Protein AF-A0A1B7WZT3-F1 (afdb_monomer_lite)

Foldseek 3Di:
DDPPDDPDDDPPVNVVVVLVPDDPVVVVVVVVVVVVVVVVVCVVVDDDDPVNVVVVVVVVVCVVVVVDDDPVNVVVVVD

Radius of gyration: 25.86 Å; chains: 1; bounding box: 40×31×66 Å

Structure (mmCIF, N/CA/C/O backbone):
data_AF-A0A1B7WZT3-F1
#
_entry.id   AF-A0A1B7WZT3-F1
#
loop_
_atom_site.group_PDB
_atom_site.id
_atom_site.type_symbol
_atom_site.label_atom_id
_atom_site.label_alt_id
_atom_site.label_comp_id
_atom_site.label_asym_id
_atom_site.label_entity_id
_atom_site.label_seq_id
_atom_site.pdbx_PDB_ins_code
_atom_site.Cartn_x
_atom_site.Cartn_y
_atom_site.Cartn_z
_atom_site.occupancy
_atom_site.B_iso_or_equiv
_atom_site.auth_seq_id
_atom_site.auth_comp_id
_atom_site.auth_asym_id
_atom_site.auth_atom_id
_atom_site.pdbx_PDB_model_num
ATOM 1 N N . MET A 1 1 ? -16.659 2.065 -21.488 1.00 36.94 1 MET A N 1
ATOM 2 C CA . MET A 1 1 ? -15.450 2.266 -22.316 1.00 36.94 1 MET A CA 1
ATOM 3 C C . MET A 1 1 ? -14.627 0.992 -22.215 1.00 36.94 1 MET A C 1
ATOM 5 O O . MET A 1 1 ? -14.278 0.627 -21.104 1.00 36.94 1 MET A O 1
ATOM 9 N N . SER A 1 2 ? -14.418 0.260 -23.312 1.00 48.28 2 SER A N 1
ATOM 10 C CA . SER A 1 2 ? -13.640 -0.989 -23.301 1.00 48.28 2 SER A CA 1
ATOM 11 C C . SER A 1 2 ? -12.153 -0.645 -23.208 1.00 48.28 2 SER A C 1
ATOM 13 O O . SER A 1 2 ? -11.625 -0.037 -24.135 1.00 48.28 2 SER A O 1
ATOM 15 N N . GLN A 1 3 ? -11.482 -0.982 -22.103 1.00 53.28 3 GLN A N 1
ATOM 16 C CA . GLN A 1 3 ? -10.019 -0.936 -22.045 1.00 53.28 3 GLN A CA 1
ATOM 17 C C . GLN A 1 3 ? -9.481 -2.082 -22.904 1.00 53.28 3 GLN A C 1
ATOM 19 O O . GLN A 1 3 ? -9.482 -3.242 -22.501 1.00 53.28 3 GLN A O 1
ATOM 24 N N . THR A 1 4 ? -9.054 -1.762 -24.121 1.00 54.41 4 THR A N 1
ATOM 25 C CA . THR A 1 4 ? -8.330 -2.703 -24.976 1.00 54.41 4 THR A CA 1
ATOM 26 C C . THR A 1 4 ? -6.898 -2.814 -24.451 1.00 54.41 4 THR A C 1
ATOM 28 O O . THR A 1 4 ? -6.006 -2.098 -24.898 1.00 54.41 4 THR A O 1
ATOM 31 N N . GLY A 1 5 ? -6.688 -3.661 -23.445 1.00 59.66 5 GLY A N 1
ATOM 32 C CA . GLY A 1 5 ? -5.357 -4.002 -22.951 1.00 59.66 5 GLY A CA 1
ATOM 33 C C . GLY A 1 5 ? -4.678 -4.990 -23.898 1.00 59.66 5 GLY A C 1
ATOM 34 O O . GLY A 1 5 ? -5.209 -6.065 -24.167 1.00 59.66 5 GLY A O 1
ATOM 35 N N . LEU A 1 6 ? -3.507 -4.630 -24.421 1.00 66.69 6 LEU A N 1
ATOM 36 C CA . LEU A 1 6 ? -2.641 -5.551 -25.156 1.00 66.69 6 LEU A CA 1
ATOM 37 C C . LEU A 1 6 ? -1.843 -6.358 -24.129 1.00 66.69 6 LEU A C 1
ATOM 39 O O . LEU A 1 6 ? -0.994 -5.804 -23.435 1.00 66.69 6 LEU A O 1
ATOM 43 N N . ASN A 1 7 ? -2.132 -7.655 -24.009 1.00 64.50 7 ASN A N 1
ATOM 44 C CA . ASN A 1 7 ? -1.379 -8.534 -23.119 1.00 64.50 7 ASN A CA 1
ATOM 45 C C . ASN A 1 7 ? -0.053 -8.909 -23.799 1.00 64.50 7 ASN A C 1
ATOM 47 O O . ASN A 1 7 ? -0.004 -9.776 -24.673 1.00 64.50 7 ASN A O 1
ATOM 51 N N . LEU A 1 8 ? 1.004 -8.171 -23.463 1.00 69.69 8 LEU A N 1
ATOM 52 C CA . LEU A 1 8 ? 2.345 -8.366 -23.999 1.00 69.69 8 LEU A CA 1
ATOM 53 C C . LEU A 1 8 ? 3.110 -9.338 -23.105 1.00 69.69 8 LEU A C 1
ATOM 55 O O . LEU A 1 8 ? 3.428 -9.030 -21.960 1.00 69.69 8 LEU A O 1
ATOM 59 N N . PHE A 1 9 ? 3.456 -10.499 -23.656 1.00 79.75 9 PHE A N 1
ATOM 60 C CA . PHE A 1 9 ? 4.435 -1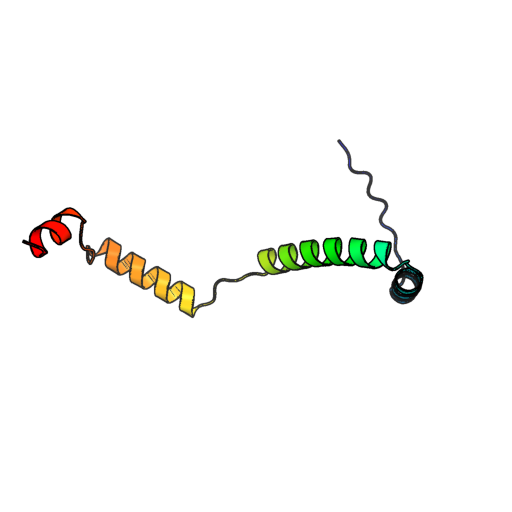1.374 -23.027 1.00 79.75 9 PHE A CA 1
ATOM 61 C C . PHE A 1 9 ? 5.836 -10.816 -23.285 1.00 79.75 9 PHE A C 1
ATOM 63 O O . PHE A 1 9 ? 6.349 -10.891 -24.403 1.00 79.75 9 PHE A O 1
ATOM 70 N N . ILE A 1 10 ? 6.450 -10.251 -22.249 1.00 80.56 10 ILE A N 1
ATOM 71 C CA . ILE A 1 10 ? 7.844 -9.810 -22.272 1.00 80.56 10 ILE A CA 1
ATOM 72 C C . ILE A 1 10 ? 8.631 -10.762 -21.366 1.00 80.56 10 ILE A C 1
ATOM 74 O O . ILE A 1 10 ? 8.356 -10.812 -20.167 1.00 80.56 10 ILE A O 1
ATOM 78 N N . PRO A 1 11 ? 9.604 -11.522 -21.901 1.00 91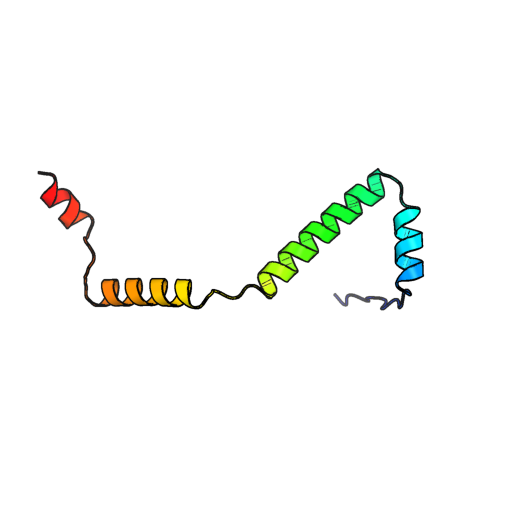.75 11 PRO A N 1
ATOM 79 C CA . PRO A 1 11 ? 10.523 -12.297 -21.079 1.00 91.75 11 PRO A CA 1
ATOM 80 C C . PRO A 1 11 ? 11.182 -11.423 -20.010 1.00 91.75 11 PRO A C 1
ATOM 82 O O . PRO A 1 11 ? 11.632 -10.314 -20.308 1.00 91.75 11 PRO A O 1
ATOM 85 N N . MET A 1 12 ? 11.290 -11.941 -18.785 1.00 89.56 12 MET A N 1
ATOM 86 C CA . MET A 1 12 ? 11.806 -11.181 -17.640 1.00 89.56 12 MET A CA 1
ATOM 87 C C . MET A 1 12 ? 13.188 -10.567 -17.913 1.00 89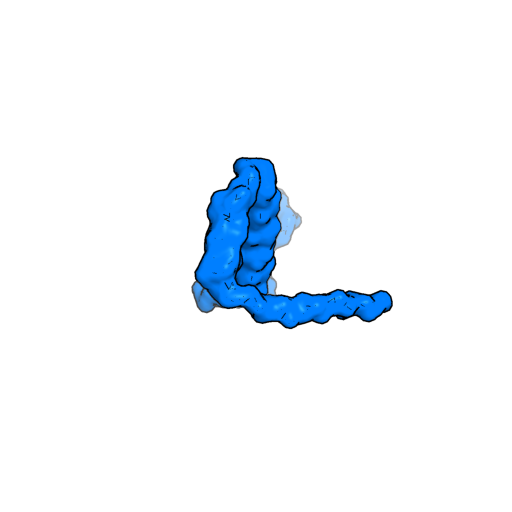.56 12 MET A C 1
ATOM 89 O O . MET A 1 12 ? 13.447 -9.419 -17.563 1.00 89.56 12 MET A O 1
ATOM 93 N N . GLU A 1 13 ? 14.063 -11.293 -18.606 1.00 91.62 13 GLU A N 1
ATOM 94 C CA . GLU A 1 13 ? 15.398 -10.806 -18.971 1.00 91.62 13 GLU A CA 1
ATOM 95 C C . GLU A 1 13 ? 15.353 -9.588 -19.907 1.00 91.62 13 GLU A C 1
ATOM 97 O O . GLU A 1 13 ? 16.117 -8.637 -19.736 1.00 91.62 13 GLU A O 1
ATOM 102 N N . LEU A 1 14 ? 14.433 -9.576 -20.878 1.00 91.12 14 LEU A N 1
ATOM 103 C CA . LEU A 1 14 ? 14.254 -8.441 -21.787 1.00 91.12 14 LEU A CA 1
ATOM 104 C C . LEU A 1 14 ? 13.667 -7.228 -21.065 1.00 91.12 14 LEU A C 1
ATOM 106 O O . LEU A 1 14 ? 14.068 -6.097 -21.353 1.00 91.12 14 LEU A O 1
ATOM 110 N N . LEU A 1 15 ? 12.771 -7.454 -20.101 1.00 89.88 15 LEU A N 1
ATOM 111 C CA . LEU A 1 15 ? 12.279 -6.393 -19.229 1.00 89.88 15 LEU A CA 1
ATOM 112 C C . LEU A 1 15 ? 13.439 -5.770 -18.442 1.00 89.88 15 LEU A C 1
ATOM 114 O O . LEU A 1 15 ? 13.652 -4.568 -18.551 1.00 89.88 15 LEU A O 1
ATOM 118 N N . ILE A 1 16 ? 14.248 -6.575 -17.745 1.00 90.94 16 ILE A N 1
ATOM 119 C CA . ILE A 1 16 ? 15.402 -6.094 -16.962 1.00 90.94 16 ILE A CA 1
ATOM 120 C C . ILE A 1 16 ? 16.372 -5.287 -17.835 1.00 90.94 16 ILE A C 1
ATOM 122 O O . ILE A 1 16 ? 16.804 -4.201 -17.445 1.00 90.94 16 ILE A O 1
ATOM 126 N N . ASN A 1 17 ? 16.684 -5.771 -19.039 1.00 93.38 17 ASN A N 1
ATOM 127 C CA . ASN A 1 17 ? 17.555 -5.045 -19.965 1.00 93.38 17 ASN A CA 1
ATOM 128 C C . ASN A 1 17 ? 16.968 -3.687 -20.374 1.00 93.38 17 ASN A C 1
ATOM 130 O O . ASN A 1 17 ? 17.689 -2.689 -20.413 1.00 93.38 17 ASN A O 1
ATOM 134 N N . SER A 1 18 ? 15.657 -3.636 -20.617 1.00 90.94 18 SER A N 1
ATOM 135 C CA . SER A 1 18 ? 14.944 -2.394 -20.936 1.00 90.94 18 SER A CA 1
ATOM 136 C C . SER A 1 18 ? 14.957 -1.420 -19.754 1.00 90.94 18 SER A C 1
ATOM 138 O O . SER A 1 18 ? 15.222 -0.235 -19.941 1.00 90.94 18 SER A O 1
ATOM 140 N N . LEU A 1 19 ? 14.761 -1.920 -18.528 1.00 91.00 19 LEU A N 1
ATOM 141 C CA . LEU A 1 19 ? 14.836 -1.128 -17.296 1.00 91.00 19 LEU A CA 1
ATOM 142 C C . LEU A 1 19 ? 16.226 -0.526 -17.081 1.00 91.00 19 LEU A C 1
ATOM 144 O O . LEU A 1 19 ? 16.356 0.632 -16.681 1.00 91.00 19 LEU A O 1
ATOM 148 N N . ASN A 1 20 ? 17.279 -1.286 -17.382 1.00 93.31 20 ASN A N 1
ATOM 149 C CA . ASN A 1 20 ? 18.654 -0.812 -17.255 1.00 93.31 20 ASN A CA 1
ATOM 150 C C . ASN A 1 20 ? 18.969 0.340 -18.217 1.00 93.31 20 ASN A C 1
ATOM 152 O O . ASN A 1 20 ? 19.701 1.254 -17.826 1.00 93.31 20 ASN A O 1
ATOM 156 N N . ALA A 1 21 ? 18.386 0.317 -19.419 1.00 95.81 21 ALA A N 1
ATOM 157 C CA . ALA A 1 21 ? 18.569 1.329 -20.458 1.00 95.81 21 ALA A CA 1
ATOM 158 C C . ALA A 1 21 ? 17.823 2.652 -20.195 1.00 95.81 21 ALA A C 1
ATOM 160 O O . ALA A 1 21 ? 18.126 3.647 -20.852 1.00 95.81 21 ALA A O 1
ATOM 161 N N . LEU A 1 22 ? 16.881 2.684 -19.245 1.00 96.31 22 LEU A N 1
ATOM 162 C CA . LEU A 1 22 ? 16.144 3.898 -18.890 1.00 96.31 22 LEU A CA 1
ATOM 163 C C . LEU A 1 22 ? 17.077 5.008 -18.381 1.00 96.31 22 LEU A C 1
ATOM 165 O O . LEU A 1 22 ? 18.043 4.765 -17.644 1.00 96.31 22 LEU A O 1
ATOM 169 N N . SER A 1 23 ? 16.737 6.252 -18.710 1.00 97.81 23 SER A N 1
ATOM 170 C CA . SER A 1 23 ? 17.346 7.431 -18.100 1.00 97.81 23 SER A CA 1
ATOM 171 C C . SER A 1 23 ? 17.017 7.516 -16.604 1.00 97.81 23 SER A C 1
ATOM 173 O O . SER A 1 23 ? 16.095 6.871 -16.101 1.00 97.81 23 SER A O 1
ATOM 175 N N . LEU A 1 24 ? 17.751 8.351 -15.863 1.00 96.62 24 LEU A N 1
ATOM 176 C CA . LEU A 1 24 ? 17.500 8.549 -14.431 1.00 96.62 24 LEU A CA 1
ATOM 177 C C . LEU A 1 24 ? 16.061 9.015 -14.145 1.00 96.62 24 LEU A C 1
ATOM 179 O O . LEU A 1 24 ? 15.432 8.502 -13.224 1.00 96.62 24 LEU A O 1
ATOM 183 N N . SER A 1 25 ? 15.531 9.945 -14.947 1.00 97.50 25 SER A N 1
ATOM 184 C CA . SER A 1 25 ? 14.166 10.462 -14.767 1.00 97.50 25 SER A CA 1
ATOM 185 C C . SER A 1 25 ? 13.110 9.387 -15.022 1.00 97.50 25 SER A C 1
ATOM 187 O O . SER A 1 25 ? 12.121 9.313 -14.297 1.00 97.50 25 SER A O 1
ATOM 189 N N . GLU A 1 26 ? 13.314 8.535 -16.027 1.00 97.19 26 GLU A N 1
ATOM 190 C CA . GLU A 1 26 ? 12.394 7.432 -16.325 1.00 97.19 26 GLU A CA 1
ATOM 191 C C . GLU A 1 26 ? 12.439 6.362 -15.229 1.00 97.19 26 GLU A C 1
ATOM 193 O O . GLU A 1 26 ? 11.398 5.844 -14.834 1.00 97.19 26 GLU A O 1
ATOM 198 N N . LYS A 1 27 ? 13.624 6.081 -14.668 1.00 96.38 27 LYS A N 1
ATOM 199 C CA . LYS A 1 27 ? 13.767 5.187 -13.508 1.00 96.38 27 LYS A CA 1
ATOM 200 C C . LYS A 1 27 ? 13.031 5.722 -12.283 1.00 96.38 27 LYS A C 1
ATOM 202 O O . LYS A 1 27 ? 12.351 4.958 -11.611 1.00 96.38 27 LYS A O 1
ATOM 207 N N . GLN A 1 28 ? 13.125 7.022 -12.010 1.00 97.31 28 GLN A N 1
ATOM 208 C CA . GLN A 1 28 ? 12.387 7.658 -10.913 1.00 97.31 28 GLN A CA 1
ATOM 209 C C . GLN A 1 28 ? 10.870 7.582 -11.120 1.00 97.31 28 GLN A C 1
ATOM 211 O O . GLN A 1 28 ? 10.133 7.286 -10.181 1.00 97.31 28 GLN A O 1
ATOM 216 N N . GLN A 1 29 ? 10.399 7.809 -12.349 1.00 96.94 29 GLN A N 1
ATOM 217 C CA . GLN A 1 29 ? 8.982 7.667 -12.674 1.00 96.94 29 GLN A CA 1
ATOM 218 C C . GLN A 1 29 ? 8.500 6.226 -12.481 1.00 96.94 29 GLN A C 1
ATOM 220 O O . GLN A 1 29 ? 7.450 6.020 -11.875 1.00 96.94 29 GLN A O 1
ATOM 225 N N . LEU A 1 30 ? 9.259 5.245 -12.977 1.00 95.06 30 LEU A N 1
ATOM 226 C CA . LEU A 1 30 ? 8.934 3.833 -12.808 1.00 95.06 30 LEU A CA 1
ATOM 227 C C . LEU A 1 30 ? 8.920 3.429 -11.335 1.00 95.06 30 LEU A C 1
ATOM 229 O O . LEU A 1 30 ? 8.019 2.708 -10.925 1.00 95.06 30 LEU A O 1
ATOM 233 N N . TRP A 1 31 ? 9.884 3.905 -10.545 1.00 95.81 31 TRP A N 1
ATOM 234 C CA . TRP A 1 31 ? 9.916 3.631 -9.113 1.00 95.81 31 TRP A CA 1
ATOM 235 C C . TRP A 1 31 ? 8.617 4.082 -8.450 1.00 95.81 31 TRP A C 1
ATOM 237 O O . TRP A 1 31 ? 7.984 3.271 -7.793 1.00 95.81 31 TRP A O 1
ATOM 247 N N . ARG A 1 32 ? 8.142 5.307 -8.701 1.00 97.50 32 ARG A N 1
ATOM 248 C CA . ARG A 1 32 ? 6.872 5.770 -8.119 1.00 97.50 32 ARG A CA 1
ATOM 249 C C . ARG A 1 32 ? 5.678 4.883 -8.493 1.00 97.50 32 ARG A C 1
ATOM 251 O O . ARG A 1 32 ? 4.835 4.632 -7.649 1.00 97.50 32 ARG A O 1
ATOM 258 N N . ILE A 1 33 ? 5.615 4.416 -9.742 1.00 96.50 33 ILE A N 1
ATOM 259 C CA . ILE A 1 33 ? 4.540 3.519 -10.199 1.00 96.50 33 ILE A CA 1
ATOM 260 C C . ILE A 1 33 ? 4.614 2.171 -9.473 1.00 96.50 33 ILE A C 1
ATOM 262 O O . ILE A 1 33 ? 3.590 1.626 -9.080 1.00 96.50 33 ILE A O 1
ATOM 266 N N . LEU A 1 34 ? 5.822 1.624 -9.313 1.00 95.94 34 LEU A N 1
ATOM 267 C CA . LEU A 1 34 ? 6.026 0.365 -8.600 1.00 95.94 34 LEU A CA 1
ATOM 268 C C . LEU A 1 34 ? 5.734 0.497 -7.106 1.00 95.94 34 LEU A C 1
ATOM 270 O O . LEU A 1 34 ? 5.161 -0.418 -6.541 1.00 95.94 34 LEU A O 1
ATOM 274 N N . ASP A 1 35 ? 6.114 1.613 -6.489 1.00 97.19 35 ASP A N 1
ATOM 275 C CA . ASP A 1 35 ? 5.870 1.899 -5.072 1.00 97.19 35 ASP A CA 1
ATOM 276 C C . ASP A 1 35 ? 4.366 1.914 -4.763 1.00 97.19 35 ASP A C 1
ATOM 278 O O . ASP A 1 35 ? 3.914 1.212 -3.866 1.00 97.19 35 ASP A O 1
ATOM 282 N N . GLU A 1 36 ? 3.583 2.618 -5.587 1.00 97.00 3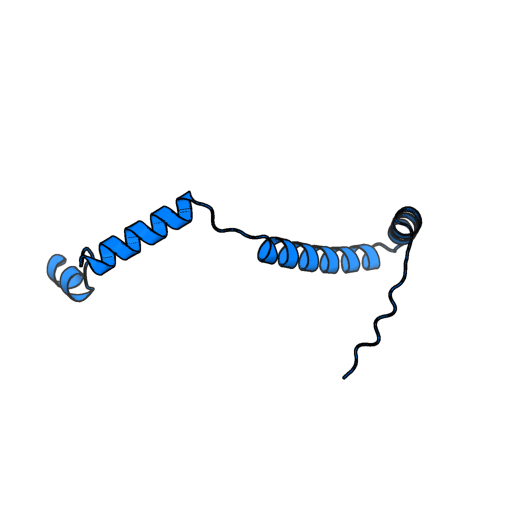6 GLU A N 1
ATOM 283 C CA . GLU A 1 36 ? 2.117 2.643 -5.499 1.00 97.00 36 GLU A CA 1
ATOM 284 C C . GLU A 1 36 ? 1.516 1.245 -5.709 1.00 97.00 36 GLU A C 1
ATOM 286 O O . GLU A 1 36 ? 0.755 0.768 -4.875 1.00 97.00 36 GLU A O 1
ATOM 291 N N . ALA A 1 37 ? 1.932 0.533 -6.761 1.00 94.56 37 ALA A N 1
ATOM 292 C CA . ALA A 1 37 ? 1.421 -0.809 -7.042 1.00 94.56 37 ALA A CA 1
ATOM 293 C C . ALA A 1 37 ? 1.782 -1.845 -5.960 1.00 94.56 37 ALA A C 1
ATOM 295 O O . ALA A 1 37 ? 1.041 -2.806 -5.762 1.00 94.56 37 ALA A O 1
ATOM 296 N N . ILE A 1 38 ? 2.930 -1.686 -5.290 1.00 95.38 38 ILE A N 1
ATOM 297 C CA . ILE A 1 38 ? 3.328 -2.534 -4.162 1.00 95.38 38 ILE A CA 1
ATOM 298 C C . ILE A 1 38 ? 2.462 -2.217 -2.947 1.00 95.38 38 ILE A C 1
ATOM 300 O O . ILE A 1 38 ? 1.937 -3.151 -2.354 1.00 95.38 38 ILE A O 1
ATOM 304 N N . ALA A 1 39 ? 2.273 -0.938 -2.614 1.00 95.12 39 ALA A N 1
ATOM 305 C CA . ALA A 1 39 ? 1.428 -0.536 -1.492 1.00 95.12 39 ALA A CA 1
ATOM 306 C C . ALA A 1 39 ? -0.015 -1.046 -1.653 1.00 95.12 39 ALA A C 1
ATOM 308 O O . ALA A 1 39 ? -0.564 -1.620 -0.716 1.00 95.12 39 ALA A O 1
ATOM 309 N N . ASP A 1 40 ? -0.588 -0.926 -2.855 1.00 94.12 40 ASP A N 1
ATOM 310 C CA . ASP A 1 40 ? -1.921 -1.457 -3.164 1.00 94.12 40 ASP A CA 1
ATOM 311 C C . ASP A 1 40 ? -1.977 -2.985 -2.971 1.00 94.12 40 ASP A C 1
ATOM 313 O O . ASP A 1 40 ? -2.909 -3.520 -2.373 1.00 94.12 40 ASP A O 1
ATOM 317 N N . ALA A 1 41 ? -0.955 -3.709 -3.442 1.00 94.19 41 ALA A N 1
ATOM 318 C CA . ALA A 1 41 ? -0.888 -5.162 -3.291 1.00 94.19 41 ALA A CA 1
ATOM 319 C C . ALA A 1 41 ? -0.691 -5.599 -1.828 1.00 94.19 41 ALA A C 1
ATOM 321 O O . ALA A 1 41 ? -1.217 -6.635 -1.420 1.00 94.19 41 ALA A O 1
ATOM 322 N N . GLU A 1 42 ? 0.064 -4.829 -1.042 1.00 92.75 42 GLU A N 1
ATOM 323 C CA . GLU A 1 42 ? 0.231 -5.046 0.396 1.00 92.75 42 GLU A CA 1
ATOM 324 C C . GLU A 1 42 ? -1.077 -4.800 1.155 1.00 92.75 42 GLU A C 1
ATOM 326 O O . GLU A 1 42 ? -1.382 -5.559 2.072 1.00 92.75 42 GLU A O 1
ATOM 331 N N . GLU A 1 43 ? -1.872 -3.798 0.766 1.00 89.94 43 GLU A N 1
ATOM 332 C CA . GLU A 1 43 ? -3.207 -3.556 1.329 1.00 89.94 43 GLU A CA 1
ATOM 333 C C . GLU A 1 43 ? -4.179 -4.698 0.989 1.00 89.94 43 GLU A C 1
ATOM 335 O O . GLU A 1 43 ? -4.885 -5.189 1.871 1.00 89.94 43 GLU A O 1
ATOM 340 N N . ASP A 1 44 ? -4.170 -5.185 -0.254 1.00 89.69 44 ASP A N 1
ATOM 341 C CA . ASP A 1 44 ? -5.004 -6.314 -0.689 1.00 89.69 44 ASP A CA 1
ATOM 342 C C . ASP A 1 44 ? -4.646 -7.634 0.026 1.00 89.69 44 ASP A C 1
ATOM 344 O O . ASP A 1 44 ? -5.526 -8.453 0.336 1.00 89.69 44 ASP A O 1
ATOM 348 N N . ASP A 1 45 ? -3.355 -7.866 0.290 1.00 89.94 45 ASP A N 1
ATOM 349 C CA . ASP A 1 45 ? -2.883 -9.034 1.044 1.00 89.94 45 ASP A CA 1
ATOM 350 C C . ASP A 1 45 ? -2.956 -8.829 2.563 1.00 89.94 45 ASP A C 1
ATOM 352 O O . ASP A 1 45 ? -2.844 -9.796 3.324 1.00 89.94 45 ASP A O 1
ATOM 356 N N . TRP A 1 46 ? -3.197 -7.598 3.029 1.00 86.38 46 TRP A N 1
ATOM 357 C CA . TRP A 1 46 ? -3.241 -7.297 4.450 1.00 86.38 46 TRP A CA 1
ATOM 358 C C . TRP A 1 46 ? -4.295 -8.160 5.152 1.00 86.38 46 TRP A C 1
ATOM 360 O O . TRP A 1 46 ? -5.461 -8.292 4.758 1.00 86.38 46 TRP A O 1
ATOM 370 N N . ARG A 1 47 ? -3.858 -8.794 6.236 1.00 82.38 47 ARG A N 1
ATOM 371 C CA . ARG A 1 47 ? -4.690 -9.603 7.120 1.00 82.38 47 ARG A CA 1
ATOM 372 C C . ARG A 1 47 ? -4.494 -9.070 8.520 1.00 82.38 47 ARG A C 1
ATOM 374 O O . ARG A 1 47 ? -3.379 -9.104 9.033 1.00 82.38 47 ARG A O 1
ATOM 381 N N . GLU A 1 48 ? -5.587 -8.652 9.146 1.00 85.25 48 GLU A N 1
ATOM 382 C CA . GLU A 1 48 ? -5.561 -8.352 10.571 1.00 85.25 48 GLU A CA 1
ATOM 383 C C . GLU A 1 48 ? -5.101 -9.598 11.332 1.00 85.25 48 GLU A C 1
ATOM 385 O O . GLU A 1 48 ? -5.635 -10.701 11.127 1.00 85.25 48 GLU A O 1
ATOM 390 N N . ASP A 1 49 ? -4.074 -9.434 12.157 1.00 88.00 49 ASP A N 1
ATOM 391 C CA . ASP A 1 49 ? -3.500 -10.533 12.909 1.00 88.00 49 ASP A CA 1
ATOM 392 C C . ASP A 1 49 ? -4.457 -10.988 14.025 1.00 88.00 49 ASP A C 1
ATOM 394 O O . ASP A 1 49 ? -5.372 -10.281 14.457 1.00 88.00 49 ASP A O 1
ATOM 398 N N . GLU A 1 50 ? -4.280 -12.230 14.472 1.00 87.94 50 GLU A N 1
ATOM 399 C CA . GLU A 1 50 ? -5.184 -12.846 15.446 1.00 87.94 50 GLU A CA 1
ATOM 400 C C . GLU A 1 50 ? -5.104 -12.214 16.844 1.00 87.94 50 GLU A C 1
ATOM 402 O O . GLU A 1 50 ? -6.029 -12.399 17.635 1.00 87.94 50 GLU A O 1
ATOM 407 N N . GLU A 1 51 ? -4.028 -11.500 17.182 1.00 91.81 51 GLU A N 1
ATOM 408 C CA . GLU A 1 51 ? -3.913 -10.768 18.446 1.00 91.81 51 GLU A CA 1
ATOM 409 C C . GLU A 1 51 ? -4.752 -9.489 18.385 1.00 91.81 51 GLU A C 1
ATOM 411 O O . GLU A 1 51 ? -5.647 -9.316 19.214 1.00 91.81 51 GLU A O 1
ATOM 416 N N . THR A 1 52 ? -4.597 -8.695 17.325 1.00 89.06 52 THR A N 1
ATOM 417 C CA . THR A 1 52 ? -5.404 -7.492 17.078 1.00 89.06 52 THR A CA 1
ATOM 418 C C . THR A 1 52 ? -6.902 -7.809 17.039 1.00 89.06 52 THR A C 1
ATOM 420 O O . THR A 1 52 ? -7.707 -7.136 17.687 1.00 89.06 52 THR A O 1
ATOM 423 N N . LYS A 1 53 ? -7.312 -8.902 16.377 1.00 92.56 53 LYS A N 1
ATOM 424 C CA . LYS A 1 53 ? -8.725 -9.336 16.386 1.00 92.56 53 LYS A CA 1
ATOM 425 C C . LYS A 1 53 ? -9.253 -9.629 17.789 1.00 92.56 53 LYS A C 1
ATOM 427 O O . LYS A 1 53 ? -10.411 -9.321 18.078 1.00 92.56 53 LYS A O 1
ATOM 432 N N . LYS A 1 54 ? -8.437 -10.242 18.653 1.00 94.06 54 LYS A N 1
ATOM 433 C CA . LYS A 1 54 ? -8.826 -10.543 20.039 1.00 94.06 54 LYS A CA 1
ATOM 434 C C . LYS A 1 54 ? -8.975 -9.272 20.859 1.00 94.06 54 LYS A C 1
ATOM 436 O O . LYS A 1 54 ? -9.949 -9.169 21.597 1.00 94.06 54 LYS A O 1
ATOM 441 N N . GLU A 1 55 ? -8.066 -8.313 20.706 1.00 95.31 55 GLU A N 1
ATOM 442 C CA . GLU A 1 55 ? -8.168 -7.012 21.374 1.00 95.31 55 GLU A CA 1
ATOM 443 C C . GLU A 1 55 ? -9.435 -6.264 20.945 1.00 95.31 55 GLU A C 1
ATOM 445 O O . GLU A 1 55 ? -10.200 -5.802 21.792 1.00 95.31 55 GLU A O 1
ATOM 450 N N . ILE A 1 56 ? -9.729 -6.231 19.640 1.00 94.00 56 ILE A N 1
ATOM 451 C CA . ILE A 1 56 ? -10.963 -5.629 19.115 1.00 94.00 56 ILE A CA 1
ATOM 452 C C . ILE A 1 56 ? -12.200 -6.310 19.710 1.00 94.00 56 ILE A C 1
ATOM 454 O O . ILE A 1 56 ? -13.162 -5.630 20.077 1.00 94.00 56 ILE A O 1
ATOM 458 N N . GLN A 1 57 ? -12.204 -7.644 19.794 1.00 95.81 57 GLN A N 1
ATOM 459 C CA . GLN A 1 57 ? -13.339 -8.374 20.350 1.00 95.81 57 GLN A CA 1
ATOM 460 C C . GLN A 1 57 ? -13.511 -8.100 21.848 1.00 95.81 57 GLN A C 1
ATOM 462 O O . GLN A 1 57 ? -14.634 -7.853 22.277 1.00 95.81 57 GLN A O 1
ATOM 467 N N . LEU A 1 58 ? -12.419 -8.057 22.613 1.00 96.50 58 LEU A N 1
ATOM 468 C CA . LEU A 1 58 ? -12.449 -7.726 24.036 1.00 96.50 58 LEU A CA 1
ATOM 469 C C . LEU A 1 58 ? -13.076 -6.345 24.270 1.00 96.50 58 LEU A C 1
ATOM 471 O O . LEU A 1 58 ? -14.019 -6.226 25.045 1.00 96.50 58 LEU A O 1
ATOM 475 N N . VAL A 1 59 ? -12.633 -5.323 23.531 1.00 95.44 59 VAL A N 1
ATOM 476 C CA . VAL A 1 59 ? -13.175 -3.957 23.645 1.00 95.44 59 VAL A CA 1
ATOM 477 C C . VAL A 1 59 ? -14.663 -3.901 23.271 1.00 95.44 59 VAL A C 1
ATOM 479 O O . VAL A 1 59 ? -15.439 -3.154 23.870 1.00 95.44 59 VAL A O 1
ATOM 482 N N . ARG A 1 60 ? -15.102 -4.691 22.281 1.00 95.81 60 ARG A N 1
ATOM 483 C CA . ARG A 1 60 ? -16.529 -4.795 21.925 1.00 95.81 60 ARG A CA 1
ATOM 484 C C . ARG A 1 60 ? -17.351 -5.421 23.045 1.00 95.81 60 ARG A C 1
ATOM 486 O O . ARG A 1 60 ? -18.461 -4.950 23.298 1.00 95.81 60 ARG A O 1
ATOM 493 N N . ASP A 1 61 ? -16.815 -6.446 23.698 1.00 97.50 61 ASP A N 1
ATOM 494 C CA . ASP A 1 61 ? -17.472 -7.124 24.813 1.00 97.50 61 ASP A CA 1
ATOM 495 C C . ASP A 1 61 ? -17.566 -6.193 26.033 1.00 97.50 61 ASP A C 1
ATOM 497 O O . ASP A 1 61 ? -18.649 -6.038 26.596 1.00 97.50 61 ASP A O 1
ATOM 501 N N . GLU A 1 62 ? -16.485 -5.482 26.370 1.00 96.38 62 GLU A N 1
ATOM 502 C CA . GLU A 1 62 ? -16.465 -4.427 27.395 1.00 96.38 62 GLU A CA 1
ATOM 503 C C . GLU A 1 62 ? -17.542 -3.366 27.115 1.00 96.38 62 GLU A C 1
ATOM 505 O O . GLU A 1 62 ? -18.348 -3.023 27.985 1.00 96.38 62 GLU A O 1
ATOM 510 N N . TYR A 1 63 ? -17.630 -2.886 25.869 1.00 94.12 63 TYR A N 1
ATOM 511 C CA . TYR A 1 63 ? -18.640 -1.904 25.488 1.00 94.12 63 TYR A CA 1
ATOM 512 C C . TYR A 1 63 ? -20.070 -2.449 25.625 1.00 94.12 63 TYR A C 1
ATOM 514 O O . TYR A 1 63 ? -20.940 -1.770 26.173 1.00 94.12 63 TYR A O 1
ATOM 522 N N . ALA A 1 64 ? -20.322 -3.678 25.167 1.00 95.75 64 ALA A N 1
ATOM 523 C CA . ALA A 1 64 ? -21.626 -4.331 25.283 1.00 95.75 64 ALA A CA 1
ATOM 524 C C . ALA A 1 64 ? -22.041 -4.560 26.747 1.00 95.75 64 ALA A C 1
ATOM 526 O O . ALA A 1 64 ? -23.223 -4.441 27.078 1.00 95.75 64 ALA A O 1
ATOM 527 N N . ASN A 1 65 ? -21.071 -4.824 27.624 1.00 96.75 65 ASN A N 1
ATOM 528 C CA . ASN A 1 65 ? -21.274 -4.991 29.063 1.00 96.75 65 ASN A CA 1
ATOM 529 C C . ASN A 1 65 ? -21.445 -3.663 29.818 1.00 96.75 65 ASN A C 1
ATOM 531 O O . ASN A 1 65 ? -21.724 -3.668 31.018 1.00 96.75 65 ASN A O 1
ATOM 535 N N . GLY A 1 66 ? -21.317 -2.518 29.142 1.00 95.12 66 GLY A N 1
ATOM 536 C CA . GLY A 1 66 ? -21.409 -1.213 29.789 1.00 95.12 66 GLY A CA 1
ATOM 537 C C . GLY A 1 66 ? -20.142 -0.812 30.544 1.00 95.12 66 GLY A C 1
ATOM 538 O O . GLY A 1 66 ? -20.194 0.107 31.361 1.00 95.12 66 GLY A O 1
A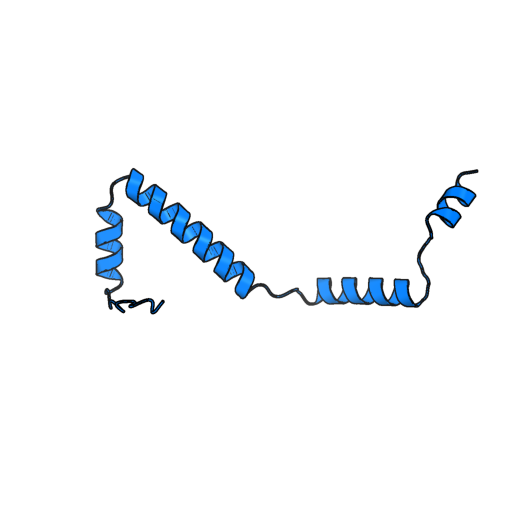TOM 539 N N . GLU A 1 67 ? -19.007 -1.462 30.274 1.00 95.12 67 GLU A N 1
ATOM 540 C CA . GLU A 1 67 ? -17.695 -1.191 30.879 1.00 95.12 67 GLU A CA 1
ATOM 541 C C . GLU A 1 67 ? -17.027 0.039 30.247 1.00 95.12 67 GLU A C 1
ATOM 543 O O . GLU A 1 67 ? -15.841 0.074 29.937 1.00 95.12 67 GLU A O 1
ATOM 548 N N . TYR A 1 68 ? -17.810 1.095 30.052 1.00 92.31 68 TYR A N 1
ATOM 549 C CA . TYR A 1 68 ? -17.350 2.367 29.528 1.00 92.31 68 TYR A CA 1
ATOM 550 C C . TYR A 1 68 ? -17.805 3.504 30.434 1.00 92.31 68 TYR A C 1
ATOM 552 O O . TYR A 1 68 ? -18.872 3.484 31.049 1.00 92.31 68 TYR A O 1
ATOM 560 N N . MET A 1 69 ? -16.997 4.557 30.481 1.00 92.75 69 MET A N 1
ATOM 561 C CA . MET A 1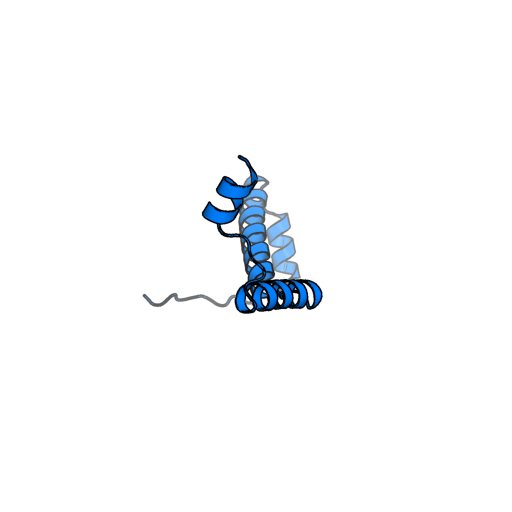 69 ? -17.367 5.791 31.153 1.00 92.75 69 MET A CA 1
ATOM 562 C C . MET A 1 69 ? -17.926 6.776 30.133 1.00 92.75 69 MET A C 1
ATOM 564 O O . MET A 1 69 ? -17.261 7.163 29.174 1.00 92.75 69 MET A O 1
ATOM 568 N N . THR A 1 70 ? -19.152 7.231 30.357 1.00 92.62 70 THR A N 1
ATOM 569 C CA . THR A 1 70 ? -19.722 8.333 29.583 1.00 92.62 70 THR A CA 1
ATOM 570 C C . THR A 1 70 ? -19.022 9.644 29.923 1.00 92.62 70 THR A C 1
ATOM 572 O O . THR A 1 70 ? -18.564 9.874 31.045 1.00 92.62 70 THR A O 1
ATOM 575 N N . PHE A 1 71 ? -19.023 10.568 28.968 1.00 92.88 71 PHE A N 1
ATOM 576 C CA . PHE A 1 71 ? -18.455 11.897 29.170 1.00 92.88 71 PHE A CA 1
ATOM 577 C C . PHE A 1 71 ? -19.065 12.634 30.380 1.00 92.88 71 PHE A C 1
ATOM 579 O O . PHE A 1 71 ? -18.358 13.311 31.120 1.00 92.88 71 PHE A O 1
ATOM 586 N N . GLN A 1 72 ? -20.364 12.453 30.640 1.00 94.50 72 GLN A N 1
ATOM 587 C CA . GLN A 1 72 ? -21.032 13.044 31.806 1.00 94.50 72 GLN A CA 1
ATOM 588 C C . GLN A 1 72 ? -20.553 12.430 33.129 1.00 94.50 72 GLN A C 1
ATOM 590 O O . GLN A 1 72 ? -20.309 13.160 34.089 1.00 94.50 72 GLN A O 1
ATOM 595 N N . GLN A 1 73 ? -20.370 11.106 33.186 1.00 93.81 73 GLN A N 1
ATOM 596 C CA . GLN A 1 73 ? -19.801 10.436 34.363 1.00 93.81 73 GLN A CA 1
ATOM 597 C C . GLN A 1 73 ? -18.378 10.931 34.645 1.00 93.81 73 GLN A C 1
ATOM 599 O O . GLN A 1 73 ? -18.067 11.256 35.789 1.00 93.81 73 GLN A O 1
ATOM 604 N N . TYR A 1 74 ? -17.558 11.089 33.604 1.00 94.25 74 TYR A N 1
ATOM 605 C CA . TYR A 1 74 ? -16.215 11.655 33.724 1.00 94.25 74 TYR A CA 1
ATOM 606 C C . TYR A 1 74 ? -16.221 13.085 34.285 1.00 94.25 74 TYR A C 1
ATOM 608 O O . TYR A 1 74 ? -15.467 13.398 35.206 1.00 94.25 74 TYR A O 1
ATOM 616 N N . LEU A 1 75 ? -17.098 13.959 33.774 1.00 95.44 75 LEU A N 1
ATOM 617 C CA . LEU A 1 75 ? -17.228 15.334 34.272 1.00 95.44 75 LEU A CA 1
ATOM 618 C C . LEU A 1 75 ? -17.666 15.390 35.740 1.00 95.44 75 LEU A C 1
ATOM 620 O O . LEU A 1 75 ? -17.212 16.262 36.479 1.00 95.44 75 LEU A O 1
ATOM 624 N N . ASN A 1 76 ? -18.522 14.461 36.168 1.00 92.94 76 ASN A N 1
ATOM 625 C CA . ASN A 1 76 ? -18.990 14.390 37.550 1.00 92.94 76 ASN A CA 1
ATOM 626 C C . ASN A 1 76 ? -17.915 13.884 38.527 1.00 92.94 76 ASN A C 1
ATOM 628 O O . ASN A 1 76 ? -17.962 14.263 39.689 1.00 92.94 76 ASN A O 1
ATOM 632 N N . GLN A 1 77 ? -16.940 13.089 38.074 1.00 90.25 77 GLN A N 1
ATOM 633 C CA . GLN A 1 77 ? -15.811 12.623 38.897 1.00 90.25 77 GLN A CA 1
ATOM 634 C C . GLN A 1 77 ? -14.698 13.670 39.078 1.00 90.25 77 GLN A C 1
ATOM 636 O O . GLN A 1 77 ? -13.848 13.516 39.949 1.00 90.25 77 GLN A O 1
ATOM 641 N N . ARG A 1 78 ? -14.669 14.721 38.245 1.00 85.00 78 ARG A N 1
ATOM 642 C CA . ARG A 1 78 ? -13.659 15.797 38.301 1.00 85.00 78 ARG A CA 1
ATOM 643 C C . ARG A 1 78 ? -14.053 16.990 39.181 1.00 85.00 78 ARG A C 1
ATOM 645 O O . ARG A 1 78 ? -13.284 17.949 39.241 1.00 85.00 78 ARG A O 1
ATOM 652 N N . LYS A 1 79 ? -15.239 16.965 39.792 1.00 60.03 79 LYS A N 1
ATOM 653 C CA . LYS A 1 79 ? -15.706 17.965 40.765 1.00 60.03 79 LYS A CA 1
ATOM 654 C C . LYS A 1 79 ? -15.374 17.521 42.179 1.00 60.03 79 LYS A C 1
ATOM 656 O O . LYS A 1 79 ? -15.055 18.421 42.983 1.00 60.03 79 LYS A O 1
#

Sequence (79 aa):
MSQTGLNLFIPMELLINSLNALSLSEKQQLWRILDEAIADAEEDDWREDEETKKEIQLVRDEYANGEYMTFQQYLNQRK

pLDDT: mean 88.96, std 12.47, range [36.94, 97.81]

Secondary structure (DSSP, 8-state):
-----------HHHHHHHHHHS-HHHHHHHHHHHHHHHHHHHHHH----HHHHHHHHHHHHHHHTT-S--HHHHHHHT-

Organism: NCBI:txid1710896